Protein AF-A0A0K2RH23-F1 (afdb_monomer)

Secondary structure (DSSP, 8-state):
-HHHHHHHHHHHHHHHHHHHHHHHHHHHHHHHTT-GGGHHHHHHHHHHHHHHHHHHHHHHHHHHHHHHHHHT--TT--HHHHHHHHHH-GGG--PPP-

Solvent-accessible surface area (backbone atoms only — not comparable to full-atom values): 5472 Å² total; per-residue (Å²): 110,51,66,59,53,38,50,51,45,54,51,51,46,50,55,46,51,55,49,40,51,52,36,52,50,54,37,50,50,32,58,77,70,68,40,64,90,50,42,71,57,36,53,51,53,39,50,52,42,52,53,51,47,53,54,47,53,52,53,42,53,53,33,40,20,56,41,23,49,76,71,75,44,60,56,83,47,47,72,68,53,52,53,53,52,43,70,77,40,73,88,76,72,84,71,83,89,125

Sequence (98 aa):
MAIHELSALLWRERELLDLLTFKLEEEQLLLTAGKSRWLPHGTREVEQVLGHLSKAGLARAVEVAAVAEQWGLPAESSLGELVTAARKRPGLMSCPRT

Nearest PDB structures (foldseek):
  6cnn-assembly1_A  TM=7.868E-01  e=1.843E+00  Homo sapiens
  6zvr-assembly1_C  TM=7.558E-01  e=3.312E+00  Nostoc punctiforme
  7zcg-assembly1_A  TM=6.386E-01  e=2.778E+00  Homo sapiens
  8qhv-assembly1_0  TM=7.220E-01  e=7.096E+00  Synechocystis sp. PCC 6803

Foldseek 3Di:
DLVVVLVVLVVVLVVLVVVLVVLVVVLVVCVVVVVVVCNVVSVVSNVVSVVVNVVSVVVNLQSCLVVCVVLVHHSNDDPVVVVVSCVVPVVPPPDDDD

Mean predicted aligned error: 5.61 Å

Radius of gyration: 18.24 Å; Cα contacts (8 Å, |Δi|>4): 64; chains: 1; bounding box: 46×30×45 Å

Structure (mmCIF, N/CA/C/O backbone):
data_AF-A0A0K2RH23-F1
#
_entry.id   AF-A0A0K2RH23-F1
#
loop_
_atom_site.group_PDB
_atom_site.id
_atom_site.type_symbol
_atom_site.label_atom_id
_atom_site.label_alt_id
_atom_site.label_comp_id
_atom_site.label_asym_id
_atom_site.label_entity_id
_atom_site.label_seq_id
_atom_site.pdbx_PDB_ins_code
_atom_site.Cartn_x
_atom_site.Cartn_y
_atom_site.Cartn_z
_atom_site.occupancy
_atom_site.B_iso_or_equiv
_atom_site.auth_seq_id
_atom_site.auth_comp_id
_atom_site.auth_asym_id
_atom_site.auth_atom_id
_atom_site.pdbx_PDB_model_num
ATOM 1 N N . MET A 1 1 ? 10.046 8.488 -20.979 1.00 65.31 1 MET A N 1
ATOM 2 C CA . MET A 1 1 ? 8.679 8.599 -20.423 1.00 65.31 1 MET A CA 1
ATOM 3 C C . MET A 1 1 ? 8.479 7.644 -19.253 1.00 65.31 1 MET A C 1
ATOM 5 O O . MET A 1 1 ? 8.237 8.155 -18.175 1.00 65.31 1 MET A O 1
ATOM 9 N N . ALA A 1 2 ? 8.705 6.330 -19.391 1.00 78.31 2 ALA A N 1
ATOM 10 C CA . ALA A 1 2 ? 8.453 5.348 -18.315 1.00 78.31 2 ALA A CA 1
ATOM 11 C C . ALA A 1 2 ? 9.113 5.653 -16.947 1.00 78.31 2 ALA A C 1
ATOM 13 O O . ALA A 1 2 ? 8.511 5.437 -15.908 1.00 78.31 2 ALA A O 1
ATOM 14 N N . ILE A 1 3 ? 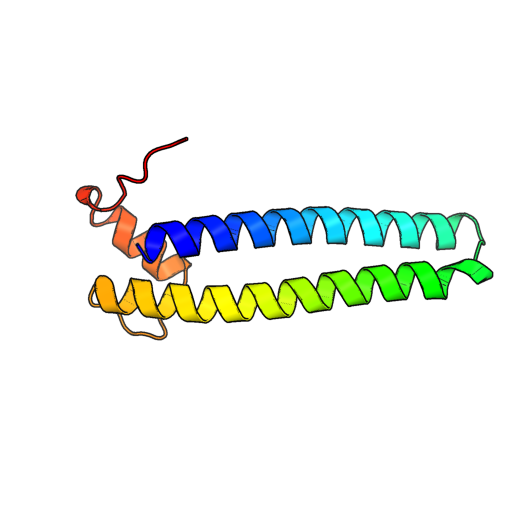10.310 6.253 -16.904 1.00 85.75 3 ILE A N 1
ATOM 15 C CA . ILE A 1 3 ? 10.934 6.704 -15.636 1.00 85.75 3 ILE A CA 1
ATOM 16 C C . ILE A 1 3 ? 10.123 7.786 -14.908 1.00 85.75 3 ILE A C 1
ATOM 18 O O . ILE A 1 3 ? 10.099 7.810 -13.676 1.00 85.75 3 ILE A O 1
ATOM 22 N N . HIS A 1 4 ? 9.496 8.701 -15.651 1.00 87.81 4 HIS A N 1
ATOM 23 C CA . HIS A 1 4 ? 8.667 9.754 -15.063 1.00 87.81 4 HIS A CA 1
ATOM 24 C C . HIS A 1 4 ? 7.384 9.154 -14.489 1.00 87.81 4 HIS A C 1
ATOM 26 O O . HIS A 1 4 ? 7.038 9.465 -13.355 1.00 87.81 4 HIS A O 1
ATOM 32 N N . GLU A 1 5 ? 6.750 8.242 -15.230 1.00 89.62 5 GLU A N 1
ATOM 33 C CA . GLU A 1 5 ? 5.568 7.502 -14.773 1.00 89.62 5 GLU A CA 1
ATOM 34 C C . GLU A 1 5 ? 5.879 6.658 -13.533 1.00 89.62 5 GLU A C 1
ATOM 36 O O . GLU A 1 5 ? 5.178 6.744 -12.528 1.00 89.62 5 GLU A O 1
ATOM 41 N N . LEU A 1 6 ? 7.003 5.931 -13.537 1.00 92.94 6 LEU A N 1
ATOM 42 C CA . LEU A 1 6 ? 7.473 5.185 -12.371 1.00 92.94 6 LEU A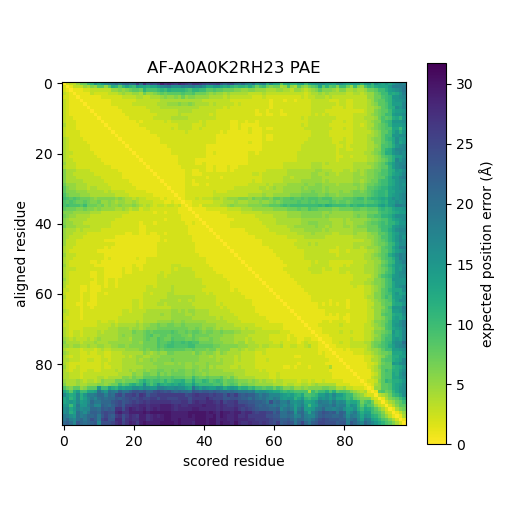 CA 1
ATOM 43 C C . LEU A 1 6 ? 7.703 6.102 -11.159 1.00 92.94 6 LEU A C 1
ATOM 45 O O . LEU A 1 6 ? 7.329 5.759 -10.040 1.00 92.94 6 LEU A O 1
ATOM 49 N N . SER A 1 7 ? 8.290 7.282 -11.367 1.00 92.69 7 SER A N 1
ATOM 50 C CA . SER A 1 7 ? 8.504 8.257 -10.290 1.00 92.69 7 SER A CA 1
ATOM 51 C C . SER A 1 7 ? 7.181 8.804 -9.741 1.00 92.69 7 SER A C 1
ATOM 53 O O . SER A 1 7 ? 7.024 8.914 -8.524 1.00 92.69 7 SER A O 1
ATOM 55 N N . ALA A 1 8 ? 6.214 9.094 -10.616 1.00 93.88 8 ALA A N 1
ATOM 56 C CA . ALA A 1 8 ? 4.876 9.532 -10.227 1.00 93.88 8 ALA A CA 1
ATOM 57 C C . ALA A 1 8 ? 4.128 8.442 -9.438 1.00 93.88 8 ALA A C 1
ATOM 59 O O . ALA A 1 8 ? 3.527 8.732 -8.402 1.00 93.88 8 ALA A O 1
ATOM 60 N N . LEU A 1 9 ? 4.222 7.179 -9.868 1.00 95.75 9 LEU A N 1
ATOM 61 C CA . LEU A 1 9 ? 3.634 6.038 -9.164 1.00 95.75 9 LEU A CA 1
ATOM 62 C C . LEU A 1 9 ? 4.241 5.838 -7.775 1.00 95.75 9 LEU A C 1
ATOM 64 O O . LEU A 1 9 ? 3.501 5.655 -6.814 1.00 95.75 9 LEU A O 1
ATOM 68 N N . LEU A 1 10 ? 5.567 5.919 -7.641 1.00 96.69 10 LEU A N 1
ATOM 69 C CA . LEU A 1 10 ? 6.233 5.799 -6.340 1.00 96.69 10 LEU A CA 1
ATOM 70 C C . LEU A 1 10 ? 5.825 6.918 -5.379 1.00 96.69 10 LEU A C 1
ATOM 72 O O . LEU A 1 10 ? 5.640 6.676 -4.186 1.00 96.69 10 LEU A O 1
ATOM 76 N N . TRP A 1 11 ? 5.655 8.140 -5.888 1.00 96.06 11 TRP A N 1
ATOM 77 C CA . TRP A 1 11 ? 5.139 9.238 -5.079 1.00 96.06 11 TRP A CA 1
ATOM 78 C C . TRP A 1 11 ? 3.699 8.977 -4.635 1.00 96.06 11 TRP A C 1
ATOM 80 O O . TRP A 1 11 ? 3.375 9.107 -3.456 1.00 96.06 11 TRP A O 1
ATOM 90 N N . ARG A 1 12 ? 2.851 8.508 -5.555 1.00 96.44 12 ARG A N 1
ATOM 91 C CA . ARG A 1 12 ? 1.468 8.149 -5.244 1.00 96.44 12 ARG A CA 1
ATOM 92 C C . ARG A 1 12 ? 1.369 7.031 -4.205 1.00 96.44 12 ARG A C 1
ATOM 94 O O . ARG A 1 12 ? 0.525 7.095 -3.316 1.00 96.44 12 ARG A O 1
ATOM 101 N N . GLU A 1 13 ? 2.216 6.011 -4.298 1.00 97.62 13 GLU A N 1
ATOM 102 C CA . GLU A 1 13 ? 2.295 4.946 -3.295 1.00 97.62 13 GLU A CA 1
ATOM 103 C C . GLU A 1 13 ? 2.690 5.483 -1.922 1.00 97.62 13 GLU A C 1
ATOM 105 O O . GLU A 1 13 ? 2.095 5.086 -0.922 1.00 97.62 13 GLU A O 1
ATOM 110 N N . ARG A 1 14 ? 3.651 6.412 -1.865 1.00 98.00 14 ARG A N 1
ATOM 111 C CA . ARG A 1 14 ? 4.037 7.070 -0.615 1.00 98.00 14 ARG A CA 1
ATOM 112 C C . ARG A 1 14 ? 2.861 7.814 0.017 1.00 98.00 14 ARG A C 1
ATOM 114 O O . ARG A 1 14 ? 2.596 7.611 1.194 1.00 98.00 14 ARG A O 1
ATOM 121 N N . GLU A 1 15 ? 2.124 8.605 -0.761 1.00 98.38 15 GLU A N 1
ATOM 122 C CA . GLU A 1 15 ? 0.929 9.309 -0.269 1.00 98.38 15 GLU A CA 1
ATOM 123 C C . GLU A 1 15 ? -0.131 8.340 0.278 1.00 98.38 15 GLU A C 1
ATOM 125 O O . GLU A 1 15 ? -0.783 8.618 1.284 1.00 98.38 15 GLU A O 1
ATOM 130 N N . LEU A 1 16 ? -0.308 7.184 -0.370 1.00 98.56 16 LEU A N 1
ATOM 131 C CA . LEU A 1 16 ? -1.237 6.152 0.091 1.00 98.56 16 LEU A CA 1
ATOM 132 C C . LEU A 1 16 ? -0.767 5.476 1.387 1.00 98.56 16 LEU A C 1
ATOM 134 O O . LEU A 1 16 ? -1.605 5.145 2.221 1.00 98.56 16 LEU A O 1
ATOM 138 N N . LEU A 1 17 ? 0.541 5.278 1.573 1.00 98.62 17 LEU A N 1
ATOM 139 C CA . LEU A 1 17 ? 1.106 4.761 2.825 1.00 98.62 17 LEU A CA 1
ATOM 140 C C . LEU A 1 17 ? 0.955 5.765 3.975 1.00 98.62 17 LEU A C 1
ATOM 142 O O . LEU A 1 17 ? 0.615 5.367 5.093 1.00 98.62 17 LEU A O 1
ATOM 146 N N . ASP A 1 18 ? 1.141 7.056 3.700 1.00 98.69 18 ASP A N 1
ATOM 147 C CA . ASP A 1 18 ? 0.903 8.122 4.677 1.00 98.69 18 ASP A CA 1
ATOM 148 C C . ASP A 1 18 ? -0.585 8.157 5.079 1.00 98.69 18 ASP A C 1
ATOM 150 O O . ASP A 1 18 ? -0.920 8.187 6.265 1.00 98.69 18 ASP A O 1
ATOM 154 N N . LEU A 1 19 ? -1.498 8.037 4.106 1.00 98.69 19 LEU A N 1
ATOM 155 C CA . LEU A 1 19 ? -2.935 7.932 4.372 1.00 98.69 19 LEU A CA 1
ATOM 156 C C . LEU A 1 19 ? -3.302 6.654 5.143 1.00 98.69 19 LEU A C 1
ATOM 158 O O . LEU A 1 19 ? -4.136 6.710 6.044 1.00 98.69 19 LEU A O 1
ATOM 162 N N . LEU A 1 20 ? -2.697 5.508 4.817 1.00 98.75 20 LEU A N 1
ATOM 163 C CA . LEU A 1 20 ? -2.928 4.252 5.538 1.00 98.75 20 LEU A CA 1
ATOM 164 C C . LEU A 1 20 ? -2.543 4.398 7.010 1.00 98.75 20 LEU A C 1
ATOM 166 O O . LEU A 1 20 ? -3.299 3.984 7.885 1.00 98.75 20 LEU A O 1
ATOM 170 N N . THR A 1 21 ? -1.389 5.012 7.267 1.00 98.62 21 THR A N 1
ATOM 171 C CA . THR A 1 21 ? -0.911 5.292 8.624 1.00 98.62 21 THR A CA 1
ATOM 172 C C . THR A 1 21 ? -1.931 6.136 9.380 1.00 98.62 21 THR A C 1
ATOM 174 O O . THR A 1 21 ? -2.363 5.745 10.462 1.00 98.62 21 THR A O 1
ATOM 177 N N . PHE A 1 22 ? -2.415 7.218 8.765 1.00 98.69 22 PHE A N 1
ATOM 178 C CA . PHE A 1 22 ? -3.472 8.047 9.341 1.00 98.69 22 PHE A CA 1
ATOM 179 C C . PHE A 1 22 ? -4.751 7.246 9.652 1.00 98.69 22 PHE A C 1
ATOM 181 O O . PHE A 1 22 ? -5.309 7.370 10.740 1.00 98.69 22 PHE A O 1
ATOM 188 N N . LYS A 1 23 ? -5.209 6.376 8.742 1.00 98.50 23 LYS A N 1
ATOM 189 C CA . LYS A 1 23 ? -6.415 5.557 8.965 1.00 98.50 23 LYS A CA 1
ATOM 190 C C . LYS A 1 23 ? -6.256 4.533 10.089 1.00 98.50 23 LYS A C 1
ATOM 192 O O . LYS A 1 23 ? -7.201 4.314 10.845 1.00 98.50 23 LYS A O 1
ATOM 197 N N . LEU A 1 24 ? -5.073 3.942 10.232 1.00 98.56 24 LEU A N 1
ATOM 198 C CA . LEU A 1 24 ? -4.764 3.048 11.350 1.00 98.56 24 LEU A CA 1
ATOM 199 C C . LEU A 1 24 ? -4.735 3.803 12.685 1.00 98.56 24 LEU A C 1
ATOM 201 O O . LEU A 1 24 ? -5.231 3.291 13.688 1.00 98.56 24 LEU A O 1
ATOM 205 N N . GLU A 1 25 ? -4.213 5.032 12.706 1.00 98.44 25 GLU A N 1
ATOM 206 C CA . GLU A 1 25 ? -4.278 5.894 13.891 1.00 98.44 25 GLU A CA 1
ATOM 207 C C . GLU A 1 25 ? -5.728 6.235 14.262 1.00 98.44 25 GLU A C 1
ATOM 209 O O . GLU A 1 25 ? -6.100 6.121 15.431 1.00 98.44 25 GLU A O 1
ATOM 214 N N . GLU A 1 26 ? -6.579 6.580 13.287 1.00 97.88 26 GLU A N 1
ATOM 215 C CA . GLU A 1 26 ? -8.015 6.794 13.521 1.00 97.88 26 GLU A CA 1
ATOM 216 C C . GLU A 1 26 ? -8.688 5.545 14.116 1.00 97.88 26 GLU A C 1
ATOM 218 O O . GLU A 1 26 ? -9.436 5.647 15.093 1.00 97.88 26 GLU A O 1
ATOM 223 N N . GLU A 1 27 ? -8.406 4.356 13.577 1.00 97.62 27 GLU A N 1
ATOM 224 C CA . GLU A 1 27 ? -8.949 3.093 14.089 1.00 97.62 27 GLU A CA 1
ATOM 225 C C . GLU A 1 27 ? -8.492 2.816 15.531 1.00 97.62 27 GLU A C 1
ATOM 227 O O . GLU A 1 27 ? -9.309 2.493 16.401 1.00 97.62 27 GLU A O 1
ATOM 232 N N . GLN A 1 28 ? -7.208 3.038 15.824 1.00 97.50 28 GLN A N 1
ATOM 233 C CA . GLN A 1 28 ? -6.653 2.900 17.168 1.00 97.50 28 GLN A CA 1
ATOM 234 C C . GLN A 1 28 ? -7.290 3.891 18.156 1.00 97.50 28 GLN A C 1
ATOM 236 O O . GLN A 1 28 ? -7.572 3.536 19.307 1.00 97.50 28 GLN A O 1
ATOM 241 N N . LEU A 1 29 ? -7.573 5.124 17.730 1.00 97.38 29 LEU A N 1
ATOM 242 C CA . LEU A 1 29 ? -8.286 6.107 18.549 1.00 97.38 29 LEU A CA 1
ATOM 243 C C . LEU A 1 29 ? -9.724 5.662 18.846 1.00 97.38 29 LEU A C 1
ATOM 245 O O . LEU A 1 29 ? -10.183 5.786 19.982 1.00 97.38 29 LEU A O 1
ATOM 249 N N . LEU A 1 30 ? -10.433 5.085 17.870 1.00 97.31 30 LEU A N 1
ATOM 250 C CA . LEU A 1 30 ? -11.775 4.533 18.090 1.00 97.31 30 LEU A CA 1
ATOM 251 C C . LEU A 1 30 ? -11.766 3.371 19.091 1.00 97.31 30 LEU A C 1
ATOM 253 O O . LEU A 1 30 ? -12.641 3.312 19.963 1.00 97.31 30 LEU A O 1
ATOM 257 N N . LEU A 1 31 ? -10.780 2.475 18.988 1.00 96.19 31 LEU A N 1
ATOM 258 C CA . LEU A 1 31 ? -10.592 1.349 19.906 1.00 96.19 31 LEU A CA 1
ATOM 259 C C . LEU A 1 31 ? -10.321 1.828 21.333 1.00 96.19 31 LEU A C 1
ATOM 261 O O . LEU A 1 31 ? -11.035 1.453 22.265 1.00 96.19 31 LEU A O 1
ATOM 265 N N . THR A 1 32 ? -9.326 2.698 21.499 1.00 97.62 32 THR A N 1
ATOM 266 C CA . THR A 1 32 ? -8.908 3.215 22.812 1.00 97.62 32 THR A CA 1
ATOM 267 C C . THR A 1 32 ? -9.975 4.087 23.473 1.00 97.62 32 THR A C 1
ATOM 269 O O . THR A 1 32 ? -10.128 4.046 24.692 1.00 97.62 32 THR A O 1
ATOM 272 N N . ALA A 1 33 ? -10.784 4.809 22.693 1.00 97.38 33 ALA A N 1
ATOM 273 C CA . ALA A 1 33 ? -11.921 5.583 23.193 1.00 97.38 33 ALA A CA 1
ATOM 274 C C . ALA A 1 33 ? -13.182 4.737 23.482 1.00 97.38 33 ALA A C 1
ATOM 276 O O . ALA A 1 33 ? -14.235 5.297 23.818 1.00 97.38 33 ALA A O 1
ATOM 277 N N . GLY A 1 34 ? -13.124 3.409 23.306 1.00 97.12 34 GLY A N 1
ATOM 278 C CA . GLY A 1 34 ? -14.254 2.499 23.517 1.00 97.12 34 GLY A CA 1
ATOM 279 C C . GLY A 1 34 ? -15.419 2.726 22.547 1.00 97.12 34 GLY A C 1
ATOM 280 O O . GLY A 1 34 ? -16.568 2.403 22.851 1.00 97.12 34 GLY A O 1
ATOM 281 N N . LYS A 1 35 ? -15.166 3.318 21.373 1.00 96.31 35 LYS A N 1
ATOM 282 C CA . LYS A 1 35 ? -16.188 3.672 20.375 1.00 96.31 35 LYS A CA 1
ATOM 283 C C . LYS A 1 35 ? -16.415 2.539 19.370 1.00 96.31 35 LYS A C 1
ATOM 285 O O . LYS A 1 35 ? -16.505 2.778 18.168 1.00 96.31 35 LYS A O 1
ATOM 290 N N . SER A 1 36 ? -16.583 1.315 19.868 1.00 92.88 36 SER A N 1
ATOM 291 C CA . SER A 1 36 ? -16.697 0.086 19.063 1.00 92.88 36 SER A CA 1
ATOM 292 C C . SER A 1 36 ? -17.789 0.129 17.988 1.00 92.88 36 SER A C 1
ATOM 294 O O . SER A 1 36 ? -17.610 -0.453 16.924 1.00 92.88 36 SER A O 1
ATOM 296 N N . ARG A 1 37 ? -18.883 0.880 18.200 1.00 96.88 37 ARG A N 1
ATOM 297 C CA . ARG A 1 37 ? -19.935 1.071 17.180 1.00 96.88 37 ARG A CA 1
ATOM 298 C C . ARG A 1 37 ? -19.421 1.666 15.861 1.00 96.88 37 ARG A C 1
ATOM 300 O O . ARG A 1 37 ? -20.027 1.431 14.825 1.00 96.88 37 ARG A O 1
ATOM 307 N N . TRP A 1 38 ? -18.346 2.459 15.905 1.00 97.38 38 TRP A N 1
ATOM 308 C CA . TRP A 1 38 ? -17.759 3.113 14.732 1.00 97.38 38 TRP A CA 1
ATOM 309 C C . TRP A 1 38 ? -16.595 2.328 14.134 1.00 97.38 38 TRP A C 1
ATOM 311 O O . TRP A 1 38 ? -16.165 2.641 13.029 1.00 97.38 38 TRP A O 1
ATOM 321 N N . LEU A 1 39 ? -16.107 1.300 14.830 1.00 96.00 39 LEU A N 1
ATOM 3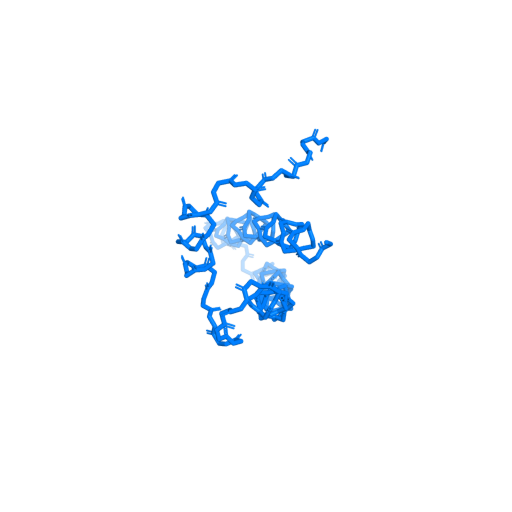22 C CA . LEU A 1 39 ? -14.969 0.503 14.388 1.00 96.00 39 LEU A CA 1
ATOM 323 C C . LEU A 1 39 ? -15.150 -0.075 12.971 1.00 96.00 39 LEU A C 1
ATOM 325 O O . LEU A 1 39 ? -14.234 0.087 12.173 1.00 96.00 39 LEU A O 1
ATOM 329 N N . PRO A 1 40 ? -16.330 -0.608 12.577 1.00 97.56 40 PRO A N 1
ATOM 330 C CA . PRO A 1 40 ? -16.521 -1.103 11.212 1.00 97.56 40 PRO A CA 1
ATOM 331 C C . PRO A 1 40 ? -16.340 -0.036 10.124 1.00 97.56 40 PRO A C 1
ATOM 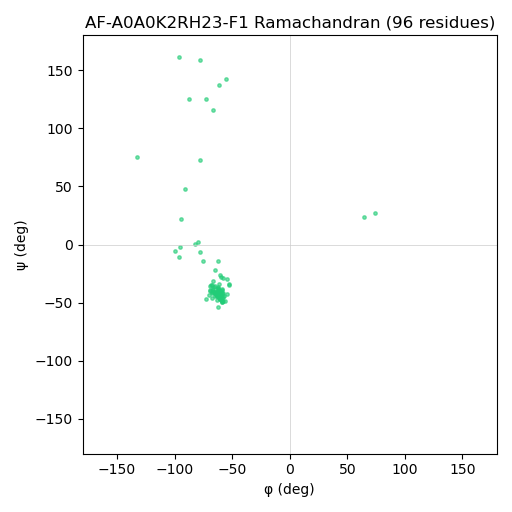333 O O . PRO A 1 40 ? -16.020 -0.370 8.986 1.00 97.56 40 PRO A O 1
ATOM 336 N N . HIS A 1 41 ? -16.557 1.244 10.449 1.00 96.88 41 HIS A N 1
ATOM 337 C CA . HIS A 1 41 ? -16.283 2.337 9.518 1.00 96.88 41 HIS A CA 1
ATOM 338 C C . HIS A 1 41 ? -14.776 2.561 9.375 1.00 96.88 41 HIS A C 1
ATOM 340 O O . HIS A 1 41 ? -14.296 2.624 8.251 1.00 96.88 41 HIS A O 1
ATOM 346 N N . GLY A 1 42 ? -14.038 2.610 10.491 1.00 95.88 42 GLY A N 1
ATOM 347 C CA . GLY A 1 42 ? -12.574 2.723 10.484 1.00 95.88 42 GLY A CA 1
ATOM 348 C C . GLY A 1 42 ? -11.912 1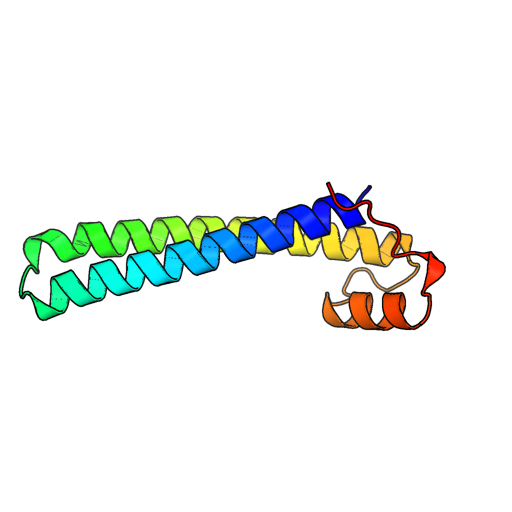.597 9.687 1.00 95.88 42 GLY A C 1
ATOM 349 O O . GLY A 1 42 ? -11.144 1.867 8.766 1.00 95.88 42 GLY A O 1
ATOM 350 N N . THR A 1 43 ? -12.313 0.350 9.943 1.00 96.75 43 THR A N 1
ATOM 351 C CA . THR A 1 43 ? -11.787 -0.826 9.234 1.00 96.75 43 THR A CA 1
ATOM 352 C C . THR A 1 43 ? -12.055 -0.760 7.731 1.00 96.75 43 THR A C 1
ATOM 354 O O . THR A 1 43 ? -11.164 -1.029 6.929 1.00 96.75 43 THR A O 1
ATOM 357 N N . ARG A 1 44 ? -13.253 -0.327 7.313 1.00 98.25 44 ARG A N 1
ATOM 358 C CA . ARG A 1 44 ? -13.575 -0.185 5.885 1.00 98.25 44 ARG A CA 1
ATOM 359 C C . ARG A 1 44 ? -12.723 0.884 5.198 1.00 98.25 44 ARG A C 1
ATOM 361 O O . ARG A 1 44 ? -12.384 0.732 4.027 1.00 98.25 44 ARG A O 1
ATOM 368 N N . GLU A 1 45 ? -12.398 1.975 5.884 1.00 98.31 45 GLU A N 1
ATOM 369 C CA . GLU A 1 45 ? -11.505 3.002 5.336 1.00 98.31 45 GLU A CA 1
ATOM 370 C C . GLU A 1 45 ? -10.076 2.461 5.174 1.00 98.31 45 GLU A C 1
ATOM 372 O O . GLU A 1 45 ? -9.456 2.688 4.135 1.00 98.31 45 GLU A O 1
ATOM 377 N N . VAL A 1 46 ? -9.579 1.676 6.139 1.00 98.50 46 VAL A N 1
ATOM 378 C CA . VAL A 1 46 ? -8.287 0.972 6.028 1.00 98.50 46 VAL A CA 1
ATOM 379 C C . VAL A 1 46 ? -8.283 0.039 4.812 1.00 98.50 46 VAL A C 1
ATOM 381 O O . VAL A 1 46 ? -7.377 0.108 3.979 1.00 98.50 46 VAL A O 1
ATOM 384 N N . GLU A 1 47 ? -9.316 -0.793 4.658 1.00 98.56 47 GLU A N 1
ATOM 385 C CA . GLU A 1 47 ? -9.458 -1.722 3.529 1.00 98.56 47 GLU A CA 1
ATOM 386 C C . GLU A 1 47 ? -9.480 -1.004 2.172 1.00 98.56 47 GLU A C 1
ATOM 388 O O . GLU A 1 47 ? -8.861 -1.470 1.212 1.00 98.56 47 GLU A O 1
ATOM 393 N N . GLN A 1 48 ? -10.141 0.153 2.079 1.00 98.62 48 GLN A N 1
ATOM 394 C CA . GLN A 1 48 ? -10.143 0.966 0.860 1.00 98.62 48 GLN A CA 1
ATOM 395 C C . GLN A 1 48 ? -8.732 1.438 0.491 1.00 98.62 48 GLN A C 1
ATOM 397 O O . GLN A 1 48 ? -8.324 1.322 -0.670 1.00 98.62 48 GLN A O 1
ATOM 402 N N . VAL A 1 49 ? -7.960 1.931 1.465 1.00 98.62 49 VAL A N 1
ATOM 403 C CA . VAL A 1 49 ? -6.577 2.371 1.228 1.00 98.62 49 VAL A CA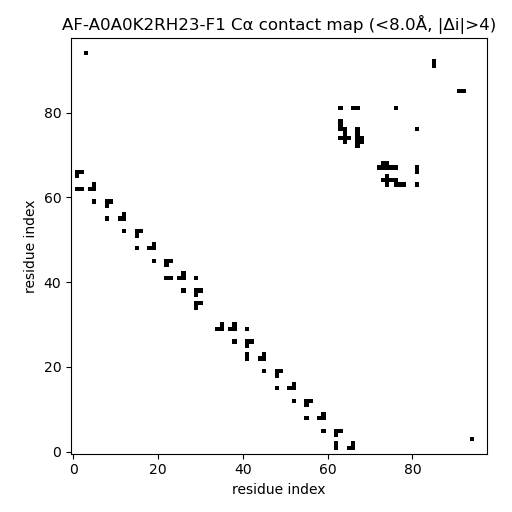 1
ATOM 404 C C . VAL A 1 49 ? -5.684 1.188 0.846 1.00 98.62 49 VAL A C 1
ATOM 406 O O . VAL A 1 49 ? -4.907 1.299 -0.104 1.00 98.62 49 VAL A O 1
ATOM 409 N N . LEU A 1 50 ? -5.840 0.031 1.497 1.00 98.56 50 LEU A N 1
ATOM 410 C CA . LEU A 1 50 ? -5.139 -1.203 1.122 1.00 98.56 50 LEU A CA 1
ATOM 411 C C . LEU A 1 50 ? -5.463 -1.636 -0.316 1.00 98.56 50 LEU A C 1
ATOM 413 O O . LEU A 1 50 ? -4.564 -2.020 -1.068 1.00 98.56 50 LEU A O 1
ATOM 417 N N . GLY A 1 51 ? -6.721 -1.508 -0.742 1.00 98.62 51 GLY A N 1
ATOM 418 C CA . GLY A 1 51 ? -7.127 -1.756 -2.125 1.00 98.62 51 GLY A CA 1
ATOM 419 C C . GLY A 1 51 ? -6.450 -0.811 -3.125 1.00 98.62 51 GLY A C 1
ATOM 420 O O . GLY A 1 51 ? -6.029 -1.242 -4.202 1.00 98.62 51 GLY A O 1
ATOM 421 N N . HIS A 1 52 ? -6.294 0.469 -2.778 1.00 98.31 52 HIS A N 1
ATOM 422 C CA . HIS A 1 52 ? -5.550 1.427 -3.601 1.00 98.31 52 HIS A CA 1
ATOM 423 C C . HIS A 1 52 ? -4.051 1.118 -3.653 1.00 98.31 52 HIS A C 1
ATOM 425 O O . HIS A 1 52 ? -3.472 1.161 -4.738 1.00 98.31 52 HIS A O 1
ATOM 431 N N . LEU A 1 53 ? -3.438 0.746 -2.525 1.00 98.25 53 LEU A N 1
ATOM 432 C CA . LEU A 1 53 ? -2.034 0.328 -2.467 1.00 98.25 53 LEU A CA 1
ATOM 433 C C . LEU A 1 53 ? -1.769 -0.909 -3.326 1.00 98.25 53 LEU A C 1
ATOM 435 O O . LEU A 1 53 ? -0.774 -0.952 -4.043 1.00 98.25 53 LEU A O 1
ATOM 439 N N . SER A 1 54 ? -2.677 -1.888 -3.313 1.00 98.06 54 SER A N 1
ATOM 440 C CA . SER A 1 54 ? -2.567 -3.077 -4.163 1.00 98.06 54 SER A CA 1
ATOM 441 C C . SER A 1 54 ? -2.561 -2.713 -5.654 1.00 98.06 54 SER A C 1
ATOM 443 O O . SER A 1 54 ? -1.682 -3.153 -6.396 1.00 98.06 54 SER A O 1
ATOM 445 N N . LYS A 1 55 ? -3.484 -1.843 -6.090 1.00 98.00 55 LYS A N 1
ATOM 446 C CA . LYS A 1 55 ? -3.537 -1.358 -7.481 1.00 98.00 55 LYS A CA 1
ATOM 447 C C . LYS A 1 55 ? -2.283 -0.576 -7.867 1.00 98.00 55 LYS A C 1
ATOM 449 O O . LYS A 1 55 ? -1.744 -0.797 -8.949 1.00 98.00 55 LYS A O 1
ATOM 454 N N . ALA A 1 56 ? -1.816 0.312 -6.989 1.00 96.88 56 ALA A N 1
ATOM 455 C CA . ALA A 1 56 ? -0.604 1.089 -7.218 1.00 96.88 56 ALA A CA 1
ATOM 456 C C . ALA A 1 56 ? 0.629 0.178 -7.341 1.00 96.88 56 ALA A C 1
ATOM 458 O O . ALA A 1 56 ? 1.388 0.317 -8.295 1.00 96.88 56 ALA A O 1
ATOM 459 N N . GLY A 1 57 ? 0.746 -0.837 -6.476 1.00 96.00 57 GLY A N 1
ATOM 460 C CA . GLY A 1 57 ? 1.830 -1.818 -6.520 1.00 96.00 57 GLY A CA 1
ATOM 461 C C . GLY A 1 57 ? 1.870 -2.643 -7.808 1.00 96.00 57 GLY A C 1
ATOM 462 O O . GLY A 1 57 ? 2.957 -2.925 -8.316 1.00 96.00 57 GLY A O 1
ATOM 463 N N . LEU A 1 58 ? 0.705 -3.000 -8.362 1.00 96.75 58 LEU A N 1
ATOM 464 C CA . LEU A 1 58 ? 0.610 -3.656 -9.671 1.00 96.75 58 LEU A CA 1
ATOM 465 C C . LEU A 1 58 ? 1.038 -2.717 -10.805 1.00 96.75 58 LEU A C 1
ATOM 467 O O . LEU A 1 58 ? 1.836 -3.115 -11.650 1.00 96.75 58 LEU A O 1
ATOM 471 N N . ALA A 1 59 ? 0.563 -1.468 -10.802 1.00 96.06 59 ALA A N 1
ATOM 472 C CA . ALA A 1 59 ? 0.970 -0.470 -11.792 1.00 96.06 59 ALA A CA 1
ATOM 473 C C . ALA A 1 59 ? 2.485 -0.212 -11.741 1.00 96.06 59 ALA A C 1
ATOM 475 O O . ALA A 1 59 ? 3.150 -0.208 -12.775 1.00 96.06 59 ALA A O 1
ATOM 476 N N . ARG A 1 60 ? 3.057 -0.094 -10.536 1.00 95.81 60 ARG A N 1
ATOM 477 C CA . ARG A 1 60 ? 4.504 0.034 -10.334 1.00 95.81 60 ARG A CA 1
ATOM 478 C C . ARG A 1 60 ? 5.254 -1.163 -10.906 1.00 95.81 60 ARG A C 1
ATOM 480 O O . ARG A 1 60 ? 6.289 -0.963 -11.527 1.00 95.81 60 ARG A O 1
ATOM 487 N N . ALA A 1 61 ? 4.772 -2.390 -10.705 1.00 95.19 61 ALA A N 1
ATOM 488 C CA . ALA A 1 61 ? 5.428 -3.580 -11.249 1.00 95.19 61 ALA A CA 1
ATOM 489 C C . ALA A 1 61 ? 5.496 -3.548 -12.787 1.00 95.19 61 ALA A C 1
ATOM 491 O O . ALA A 1 61 ? 6.543 -3.852 -13.353 1.00 95.19 61 ALA A O 1
ATOM 492 N N . VAL A 1 62 ? 4.417 -3.112 -13.448 1.00 95.31 62 VAL A N 1
ATOM 493 C CA . VAL A 1 62 ? 4.379 -2.940 -14.910 1.00 95.31 62 VAL A CA 1
ATOM 494 C C . VAL A 1 62 ? 5.373 -1.870 -15.369 1.00 95.31 62 VAL A C 1
ATOM 496 O O . VAL A 1 62 ? 6.163 -2.122 -16.277 1.00 95.31 62 VAL A O 1
ATOM 499 N N . GLU A 1 63 ? 5.397 -0.704 -14.721 1.00 95.56 63 GLU A N 1
ATOM 500 C CA . GLU A 1 63 ? 6.326 0.372 -15.099 1.00 95.56 63 GLU A CA 1
ATOM 501 C C . GLU A 1 63 ? 7.792 0.022 -14.809 1.00 95.56 63 GLU A C 1
ATOM 503 O O . GLU A 1 63 ? 8.681 0.378 -15.582 1.00 95.56 63 GLU A O 1
ATOM 508 N N . VAL A 1 64 ? 8.071 -0.717 -13.731 1.00 95.81 64 VAL A N 1
ATOM 509 C CA . VAL A 1 64 ? 9.418 -1.235 -13.446 1.00 95.81 64 VAL A CA 1
ATOM 510 C C . VAL A 1 64 ? 9.889 -2.155 -14.571 1.00 95.81 64 VAL A C 1
ATOM 512 O O . VAL A 1 64 ? 11.003 -1.963 -15.057 1.00 95.81 64 VAL A O 1
ATOM 515 N N . ALA A 1 65 ? 9.050 -3.089 -15.027 1.00 95.31 65 ALA A N 1
ATOM 516 C CA . ALA A 1 65 ? 9.383 -3.968 -16.147 1.00 95.31 65 ALA A CA 1
ATOM 517 C C . ALA A 1 65 ? 9.646 -3.166 -17.436 1.00 95.31 65 ALA A C 1
ATOM 519 O O . ALA A 1 65 ? 10.661 -3.374 -18.100 1.00 95.31 65 ALA A O 1
ATOM 520 N N . ALA A 1 66 ? 8.805 -2.172 -17.740 1.00 94.38 66 ALA A N 1
ATOM 521 C CA . ALA A 1 66 ? 8.982 -1.309 -18.909 1.00 94.38 66 ALA A CA 1
ATOM 522 C C . ALA A 1 66 ? 10.294 -0.498 -18.863 1.00 94.38 66 ALA A C 1
ATOM 524 O O . ALA A 1 66 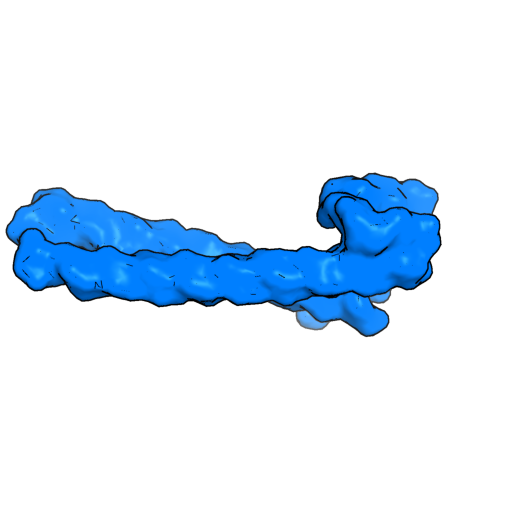? 10.970 -0.335 -19.883 1.00 94.38 66 ALA A O 1
ATOM 525 N N . VAL A 1 67 ? 10.682 0.012 -17.689 1.00 94.19 67 VAL A N 1
ATOM 526 C CA . VAL A 1 67 ? 11.976 0.692 -17.502 1.00 94.19 67 VAL A CA 1
ATOM 527 C C . VAL A 1 67 ? 13.139 -0.298 -17.603 1.00 94.19 67 VAL A C 1
ATOM 529 O O . VAL A 1 67 ? 14.163 0.036 -18.203 1.00 94.19 67 VAL A O 1
ATOM 532 N N . ALA A 1 68 ? 12.994 -1.510 -17.060 1.00 94.31 68 ALA A N 1
ATOM 533 C CA . ALA A 1 68 ? 14.007 -2.557 -17.146 1.00 94.31 68 ALA A CA 1
ATOM 534 C C . ALA A 1 68 ? 14.321 -2.903 -18.609 1.00 94.31 68 ALA A C 1
ATOM 536 O O . ALA A 1 68 ? 15.483 -2.841 -19.018 1.00 94.31 68 ALA A O 1
ATOM 537 N N . GLU A 1 69 ? 13.288 -3.141 -19.419 1.00 93.69 69 GLU A N 1
ATOM 538 C CA . GLU A 1 69 ? 13.417 -3.405 -20.855 1.00 93.69 69 GLU A CA 1
ATOM 539 C C . GLU A 1 69 ? 14.100 -2.245 -21.592 1.00 93.69 69 GLU A C 1
ATOM 541 O O . GLU A 1 69 ? 15.050 -2.460 -22.347 1.00 93.69 69 GLU A O 1
ATOM 546 N N . GLN A 1 70 ? 13.696 -0.997 -21.318 1.00 91.81 70 GLN A N 1
ATOM 547 C CA . GLN A 1 70 ? 14.325 0.199 -21.904 1.00 91.81 70 GLN A CA 1
ATOM 548 C C . GLN A 1 70 ? 15.816 0.313 -21.572 1.00 91.81 70 GLN A C 1
ATOM 550 O O . GLN A 1 70 ? 16.582 0.926 -22.318 1.00 91.81 70 GLN A O 1
ATOM 555 N N . TRP A 1 71 ? 16.240 -0.246 -20.442 1.00 91.81 71 TRP A N 1
ATOM 556 C CA . TRP A 1 71 ? 17.626 -0.225 -19.987 1.00 91.81 71 TRP A CA 1
ATOM 557 C C . TRP A 1 71 ? 18.421 -1.479 -20.369 1.00 91.81 71 TRP A C 1
ATOM 559 O O . TRP A 1 71 ? 19.634 -1.514 -20.123 1.00 91.81 71 TRP A O 1
ATOM 569 N N . GLY A 1 72 ? 17.776 -2.458 -21.015 1.00 93.19 72 GLY A N 1
ATOM 570 C CA . GLY A 1 72 ? 18.367 -3.741 -21.399 1.00 93.19 72 GLY A CA 1
ATOM 571 C C . GLY A 1 72 ? 18.572 -4.695 -20.219 1.00 93.19 72 GLY A C 1
ATOM 572 O O . GLY A 1 72 ? 19.507 -5.495 -20.235 1.00 93.19 72 GLY A O 1
ATOM 573 N N . LEU A 1 73 ? 17.755 -4.564 -19.175 1.00 94.00 73 LEU A N 1
ATOM 574 C CA . LEU A 1 73 ? 17.705 -5.460 -18.021 1.00 94.00 73 LEU A CA 1
ATOM 575 C C . LEU A 1 73 ? 16.588 -6.509 -18.206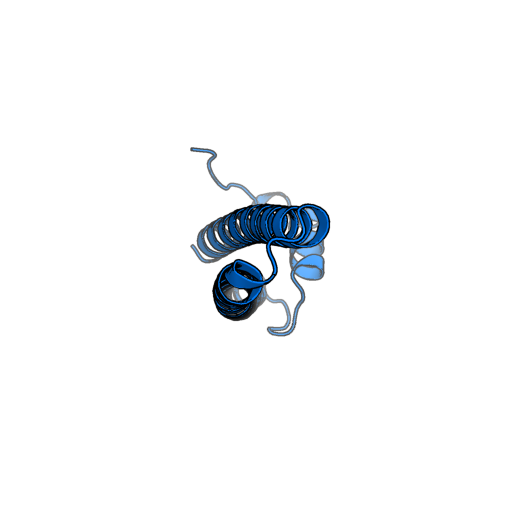 1.00 94.00 73 LEU A C 1
ATOM 577 O O . LEU A 1 73 ? 15.688 -6.290 -19.019 1.00 94.00 73 LEU A O 1
ATOM 581 N N . PRO A 1 74 ? 16.621 -7.632 -17.464 1.00 94.62 74 PRO A N 1
ATOM 582 C CA . PRO A 1 74 ? 15.501 -8.575 -17.406 1.00 94.62 74 PRO A CA 1
ATOM 583 C C . PRO A 1 74 ? 14.193 -7.884 -16.985 1.00 94.62 74 PRO A C 1
ATOM 585 O O . PRO A 1 74 ? 14.212 -7.011 -16.119 1.00 94.62 74 PRO A O 1
ATOM 588 N N . ALA A 1 75 ? 13.051 -8.272 -17.559 1.00 91.44 75 ALA A N 1
ATOM 589 C CA . ALA A 1 75 ? 11.749 -7.659 -17.254 1.00 91.44 75 ALA A CA 1
ATOM 590 C C . ALA A 1 75 ? 11.304 -7.900 -15.797 1.00 91.44 75 ALA A C 1
ATOM 592 O O . ALA A 1 75 ? 10.517 -7.146 -15.230 1.00 91.44 75 ALA A O 1
ATOM 593 N N . GLU A 1 76 ? 11.851 -8.938 -15.173 1.00 92.88 76 GLU A N 1
ATOM 594 C CA . GLU A 1 76 ? 11.637 -9.346 -13.788 1.00 92.88 76 GLU A CA 1
ATOM 595 C C . GLU A 1 76 ? 12.510 -8.545 -12.814 1.00 92.88 76 GLU A C 1
ATOM 597 O O . GLU A 1 76 ? 12.479 -8.795 -11.605 1.00 92.88 76 GLU A O 1
ATOM 602 N N . SER A 1 77 ? 13.312 -7.603 -13.327 1.00 94.06 77 SER A N 1
ATOM 603 C CA . SER A 1 77 ? 14.216 -6.828 -12.499 1.00 94.06 77 SER A CA 1
ATOM 604 C C . SER A 1 77 ? 13.480 -6.013 -11.449 1.00 94.06 77 SER A C 1
ATOM 606 O O . SER A 1 77 ? 12.473 -5.356 -11.704 1.00 94.06 77 SER A O 1
ATOM 608 N N . SER A 1 78 ? 14.025 -6.018 -10.237 1.00 93.69 78 SER A N 1
ATOM 609 C CA . SER A 1 78 ? 13.431 -5.280 -9.124 1.00 93.69 78 SER A CA 1
ATOM 610 C C . SER A 1 78 ? 13.739 -3.782 -9.198 1.00 93.69 78 SER A C 1
ATOM 612 O O . SER A 1 78 ? 14.759 -3.359 -9.744 1.00 93.69 78 SER A O 1
ATOM 614 N N . LEU A 1 79 ? 12.926 -2.955 -8.530 1.00 92.94 79 LEU A N 1
ATOM 615 C CA . LEU A 1 79 ? 13.208 -1.521 -8.375 1.00 92.94 79 LEU A CA 1
ATOM 616 C C . LEU A 1 79 ? 14.624 -1.254 -7.816 1.00 92.94 79 LEU A C 1
ATOM 618 O O . LEU A 1 79 ? 15.281 -0.295 -8.217 1.00 92.94 79 LEU A O 1
ATOM 622 N N . GLY A 1 80 ? 15.127 -2.115 -6.923 1.00 93.19 80 GLY A N 1
ATOM 623 C CA . GLY A 1 80 ? 16.487 -2.006 -6.381 1.00 93.19 80 GLY A CA 1
ATOM 624 C C . GLY A 1 80 ? 17.586 -2.288 -7.415 1.00 93.19 80 GLY A C 1
ATOM 625 O O . GLY A 1 80 ? 18.638 -1.638 -7.407 1.00 93.19 80 GLY A O 1
ATOM 626 N N . GLU A 1 81 ? 17.340 -3.211 -8.344 1.00 93.81 81 GLU A N 1
ATOM 627 C CA . GLU A 1 81 ? 18.243 -3.486 -9.467 1.00 93.81 81 GLU A CA 1
ATOM 628 C C . GLU A 1 81 ? 18.264 -2.320 -10.455 1.00 93.81 81 GLU A C 1
ATOM 630 O O . GLU A 1 81 ? 19.345 -1.909 -10.885 1.00 93.81 81 GLU A O 1
ATOM 635 N N . LEU A 1 82 ? 17.106 -1.709 -10.723 1.00 92.19 82 LEU A N 1
ATOM 636 C CA . LEU A 1 82 ? 17.002 -0.483 -11.517 1.00 92.19 82 LEU A CA 1
ATOM 637 C C . LEU A 1 82 ? 17.814 0.655 -10.883 1.00 92.19 82 LEU A C 1
ATOM 639 O O . LEU A 1 82 ? 18.637 1.276 -11.555 1.00 92.19 82 LEU A O 1
ATOM 643 N N . VAL A 1 83 ? 17.669 0.899 -9.577 1.00 92.81 83 VAL A N 1
ATOM 644 C CA . VAL A 1 83 ? 18.478 1.908 -8.862 1.00 92.81 83 VAL A CA 1
ATOM 645 C C . VAL A 1 83 ? 19.974 1.608 -8.991 1.00 92.81 83 VAL A C 1
ATOM 647 O O . VAL A 1 83 ? 20.781 2.511 -9.227 1.00 92.81 83 VAL A O 1
ATOM 650 N N . THR A 1 84 ? 20.364 0.338 -8.875 1.00 93.06 84 THR A N 1
ATOM 651 C CA . THR A 1 84 ? 21.761 -0.080 -9.037 1.00 93.06 84 THR A CA 1
ATOM 652 C C . THR A 1 84 ? 22.273 0.192 -10.455 1.00 93.06 84 THR A C 1
ATOM 654 O O . THR A 1 84 ? 23.380 0.712 -10.617 1.00 93.06 84 THR A O 1
ATOM 657 N N . ALA A 1 85 ? 21.477 -0.108 -11.482 1.00 90.75 85 ALA A N 1
ATOM 658 C CA . ALA A 1 85 ? 21.810 0.161 -12.878 1.00 90.75 85 ALA A CA 1
ATOM 659 C C . ALA A 1 85 ? 21.913 1.668 -13.171 1.00 90.75 85 ALA A C 1
ATOM 661 O O . ALA A 1 85 ? 22.880 2.101 -13.801 1.00 90.75 85 ALA A O 1
ATOM 662 N N . ALA A 1 86 ? 20.988 2.472 -12.641 1.00 87.88 86 ALA A N 1
ATOM 663 C CA . ALA A 1 86 ? 21.002 3.928 -12.758 1.00 87.88 86 ALA A CA 1
ATOM 664 C C . ALA A 1 86 ? 22.267 4.541 -12.136 1.00 87.88 86 ALA A C 1
ATOM 666 O O . ALA A 1 86 ? 22.934 5.364 -12.760 1.00 87.88 86 ALA A O 1
ATOM 667 N N . ARG A 1 87 ? 22.677 4.080 -10.944 1.00 86.06 87 ARG A N 1
ATOM 668 C CA . ARG A 1 87 ? 23.925 4.531 -10.293 1.00 86.06 87 ARG A CA 1
ATOM 669 C C . ARG A 1 87 ? 25.174 4.213 -11.115 1.00 86.06 87 ARG A C 1
ATOM 671 O O . ARG A 1 87 ? 26.122 4.993 -11.096 1.00 86.06 87 ARG A O 1
ATOM 678 N N . LYS A 1 88 ? 25.182 3.091 -11.843 1.00 82.69 88 LYS A N 1
ATOM 679 C CA . LYS A 1 88 ? 26.273 2.718 -12.762 1.00 82.69 88 LYS A CA 1
ATOM 680 C C . LYS A 1 88 ? 26.252 3.525 -14.072 1.00 82.69 88 LYS A C 1
ATOM 682 O O . LYS A 1 88 ? 27.248 3.515 -14.790 1.00 82.69 88 LYS A O 1
ATOM 687 N N . ARG A 1 89 ? 25.154 4.227 -14.386 1.00 68.75 89 ARG A N 1
ATOM 688 C CA . ARG A 1 89 ? 24.972 5.052 -15.595 1.00 68.75 89 ARG A CA 1
ATOM 689 C C . ARG A 1 89 ? 24.400 6.444 -15.248 1.00 68.75 89 ARG A C 1
ATOM 691 O O . ARG A 1 89 ? 23.233 6.716 -15.533 1.00 68.75 89 ARG A O 1
ATOM 698 N N . PRO A 1 90 ? 25.211 7.365 -14.694 1.00 60.25 90 PRO A N 1
ATOM 699 C CA . PRO A 1 90 ? 24.727 8.652 -14.178 1.00 60.25 90 PRO A CA 1
ATOM 700 C C . PRO A 1 90 ? 24.085 9.588 -15.225 1.00 60.25 90 PRO A C 1
ATOM 702 O O . PRO A 1 90 ? 23.389 10.525 -14.848 1.00 60.25 90 PRO A O 1
ATOM 705 N N . GLY A 1 91 ? 24.258 9.337 -16.529 1.00 63.34 91 GLY A N 1
ATOM 706 C CA . GLY A 1 91 ? 23.687 10.158 -17.609 1.00 63.34 91 GLY A CA 1
ATOM 707 C C . GLY A 1 91 ? 22.193 9.951 -17.910 1.00 63.34 91 GLY A C 1
ATOM 708 O O . GLY A 1 91 ? 21.650 10.687 -18.725 1.00 63.34 91 GLY A O 1
ATOM 709 N N . LEU A 1 92 ? 21.524 8.973 -17.283 1.00 58.50 92 LEU A N 1
ATOM 710 C CA . LEU A 1 92 ? 20.105 8.642 -17.528 1.00 58.50 92 LEU A CA 1
ATOM 711 C C . LEU A 1 92 ? 19.127 9.225 -16.482 1.00 58.50 92 LEU A C 1
ATOM 713 O O . LEU A 1 92 ? 17.918 9.098 -16.652 1.00 58.50 92 LEU A O 1
ATOM 717 N N . MET A 1 93 ? 19.621 9.863 -15.410 1.00 54.41 93 MET A N 1
ATOM 718 C CA . MET A 1 93 ? 18.804 10.401 -14.301 1.00 54.41 93 MET A CA 1
ATOM 719 C C . MET A 1 93 ? 18.425 11.889 -14.445 1.00 54.41 93 MET A C 1
ATOM 721 O O . MET A 1 93 ? 18.115 12.546 -13.451 1.00 54.41 93 MET A O 1
ATOM 725 N N . SER A 1 94 ? 18.425 12.462 -15.650 1.00 49.78 94 SER A N 1
ATOM 726 C CA . SER A 1 94 ? 17.927 13.828 -15.871 1.00 49.78 94 SER A CA 1
ATOM 727 C C . SER A 1 94 ? 16.392 13.861 -15.914 1.00 49.78 94 SER A C 1
ATOM 729 O O . SER A 1 94 ? 15.771 14.043 -16.956 1.00 49.78 94 SER A O 1
ATOM 731 N N . CYS A 1 95 ? 15.764 13.693 -14.751 1.00 42.25 95 CYS A N 1
ATOM 732 C CA . CYS A 1 95 ? 14.371 14.072 -14.526 1.00 42.25 95 CYS A CA 1
ATOM 733 C C . CYS A 1 95 ? 14.340 15.555 -14.093 1.00 42.25 95 CYS A C 1
ATOM 735 O O . CYS A 1 95 ? 15.033 15.895 -13.127 1.00 42.25 95 CYS A O 1
ATOM 737 N N . PRO A 1 96 ? 13.594 16.457 -14.760 1.00 45.19 96 PRO A N 1
ATOM 738 C CA . PRO A 1 96 ? 13.474 17.836 -14.321 1.00 45.19 96 PRO A CA 1
ATOM 739 C C . PRO A 1 96 ? 12.600 17.875 -13.066 1.00 45.19 96 PRO A C 1
ATOM 741 O O . PRO A 1 96 ? 11.484 17.362 -13.054 1.00 45.19 96 PRO A O 1
ATOM 744 N N . ARG A 1 97 ? 13.129 18.473 -11.995 1.00 47.91 97 ARG A N 1
ATOM 745 C CA . ARG A 1 97 ? 12.313 18.902 -10.859 1.00 47.91 97 ARG A CA 1
ATOM 746 C C . ARG A 1 97 ? 11.410 20.033 -11.345 1.00 47.91 97 ARG A C 1
ATOM 748 O O . ARG A 1 97 ? 11.921 21.091 -11.705 1.00 47.91 97 ARG A O 1
ATOM 755 N N . THR A 1 98 ? 10.108 19.806 -11.326 1.00 42.88 98 THR A N 1
ATOM 756 C CA . THR A 1 98 ? 9.080 20.847 -11.230 1.00 42.88 98 THR A CA 1
ATOM 757 C C . THR A 1 98 ? 8.181 20.480 -10.078 1.0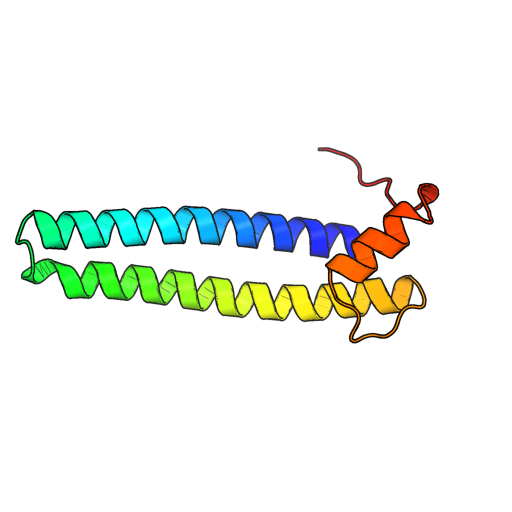0 42.88 98 THR A C 1
ATOM 759 O O . THR A 1 98 ? 7.791 19.291 -10.042 1.00 42.88 98 THR A O 1
#

pLDDT: mean 90.67, std 13.7, range [42.25, 98.75]